Protein AF-A0A7W4W4F6-F1 (afdb_monomer)

Solvent-accessible surface area (backbone atoms only — not comparable to full-atom values): 4635 Å² total; per-residue (Å²): 130,80,73,75,70,57,24,86,75,54,52,72,67,59,54,52,51,36,55,49,47,50,52,52,51,45,52,54,49,47,56,51,44,53,49,54,53,50,48,52,69,75,44,78,86,58,58,67,69,61,53,49,52,53,50,52,52,46,52,52,50,54,53,48,50,52,53,51,52,52,50,47,50,54,24,50,52,47,40,73,74,106

Secondary structure (DSSP, 8-state):
------TTT--HHHHHHHHHHHHHHHHHHHHHHHHHHHHHHH-TT--HHHHHHHHHHHHHHHHHHHHHHHHHHHHHHHHHT-

Organism: NCBI:txid1524264

Radius of gyration: 16.69 Å; Cα contacts (8 Å, |Δi|>4): 51; chains: 1; bounding box: 40×14×44 Å

Nearest PDB structures (foldseek):
  4abm-assembly1_A  TM=8.552E-01  e=1.617E+00  Homo sapiens
  3lss-assembly1_A  TM=6.877E-01  e=2.971E+00  Trypanosoma brucei
  7ajd-assembly1_AL  TM=5.623E-01  e=2.971E+00  Bos taurus
  7nsu-assembly1_D  TM=6.575E-01  e=9.437E+00  Escherichia coli
  6yvd-assembly1_D  TM=5.904E-01  e=6.962E+0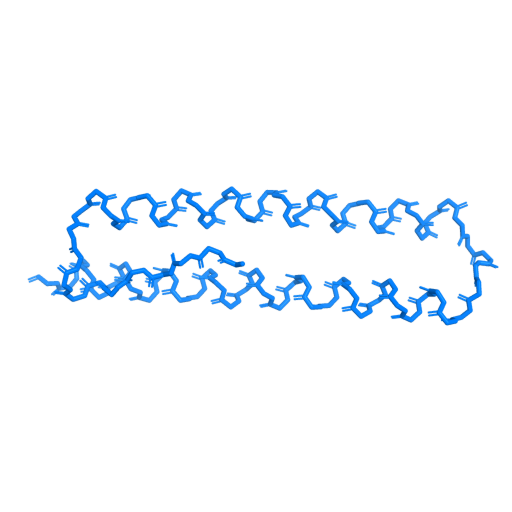0  Saccharomyces cerevisiae S288C

Foldseek 3Di:
DQDADALQPDDPVSLVVLVVVLVVLVVVLVVLLVVLVVCCVVCVPDDPVVVVVSVVSNVVSVVVSVVSVVRSVVSVVSNVVD

Structure (mmCIF, N/CA/C/O backbone):
data_AF-A0A7W4W4F6-F1
#
_entry.id   AF-A0A7W4W4F6-F1
#
loop_
_atom_site.group_PDB
_atom_site.id
_atom_site.type_symbol
_atom_site.label_atom_id
_atom_site.label_alt_id
_atom_site.label_comp_id
_atom_site.label_asym_id
_atom_site.label_entity_id
_atom_site.label_seq_id
_atom_site.pdbx_PDB_ins_code
_atom_site.Cartn_x
_atom_site.Cartn_y
_atom_site.Cartn_z
_atom_site.occupancy
_atom_site.B_iso_or_equiv
_atom_site.auth_seq_id
_atom_site.auth_comp_id
_atom_site.auth_asym_id
_atom_site.auth_atom_id
_atom_site.pdbx_PDB_model_num
ATOM 1 N N . MET A 1 1 ? 3.047 8.086 3.211 1.00 76.25 1 MET A N 1
ATOM 2 C CA . MET A 1 1 ? 2.352 6.841 3.601 1.00 76.25 1 MET A CA 1
ATOM 3 C C . MET A 1 1 ? 1.056 7.234 4.293 1.00 76.25 1 MET A C 1
ATOM 5 O O . MET A 1 1 ? 1.103 8.205 5.045 1.00 76.25 1 MET A O 1
ATOM 9 N N . PRO A 1 2 ? -0.075 6.571 4.004 1.00 85.00 2 PRO A N 1
ATOM 10 C CA . PRO A 1 2 ? -1.343 6.816 4.688 1.00 85.00 2 PRO A CA 1
ATOM 11 C C . PRO A 1 2 ? -1.200 6.620 6.202 1.00 85.00 2 PRO A C 1
ATOM 13 O O . PRO A 1 2 ? -0.427 5.776 6.655 1.00 85.00 2 PRO A O 1
ATOM 16 N N . ALA A 1 3 ? -1.935 7.416 6.975 1.00 90.25 3 ALA A N 1
ATOM 17 C CA . ALA A 1 3 ? -2.001 7.262 8.423 1.00 90.25 3 ALA A CA 1
ATOM 18 C C . ALA A 1 3 ? -2.857 6.041 8.786 1.00 90.25 3 ALA A C 1
ATOM 20 O O . ALA A 1 3 ? -3.923 5.841 8.199 1.00 90.25 3 ALA A O 1
ATOM 21 N N . VAL A 1 4 ? -2.402 5.260 9.767 1.00 94.75 4 VAL A N 1
ATOM 22 C CA . VAL A 1 4 ? -3.157 4.135 10.328 1.00 94.75 4 VAL A CA 1
ATOM 23 C C . VAL A 1 4 ? -3.701 4.565 11.695 1.00 94.75 4 VAL A C 1
ATOM 25 O O . VAL A 1 4 ? -2.902 4.868 12.582 1.00 94.75 4 VAL A O 1
ATOM 28 N N . PRO A 1 5 ? -5.029 4.684 11.862 1.00 95.38 5 PRO A N 1
ATOM 29 C CA . PRO A 1 5 ? -5.637 5.024 13.144 1.00 95.38 5 PRO A CA 1
ATOM 30 C C . PRO A 1 5 ? -5.604 3.831 14.111 1.00 95.38 5 PRO A C 1
ATOM 32 O O . PRO A 1 5 ? -5.605 2.685 13.679 1.00 95.38 5 PRO A O 1
ATOM 35 N N . ASP A 1 6 ? -5.624 4.117 15.412 1.00 96.44 6 ASP A N 1
ATOM 36 C CA . ASP A 1 6 ? -5.705 3.114 16.482 1.00 96.44 6 ASP A CA 1
ATOM 37 C C . ASP A 1 6 ? -7.131 2.547 16.588 1.00 96.44 6 ASP A C 1
ATOM 39 O O . ASP A 1 6 ? -8.078 3.262 16.930 1.00 96.44 6 ASP A O 1
ATOM 43 N N . GLY A 1 7 ? -7.286 1.251 16.319 1.00 96.00 7 GLY A N 1
ATOM 44 C CA . GLY A 1 7 ? -8.567 0.550 16.300 1.00 96.00 7 GLY A CA 1
ATOM 45 C C . GLY A 1 7 ? -9.245 0.443 17.665 1.00 96.00 7 GLY A C 1
ATOM 46 O O . GLY A 1 7 ? -10.456 0.233 17.735 1.00 96.00 7 GLY A O 1
ATOM 47 N N . SER A 1 8 ? -8.510 0.633 18.764 1.00 96.81 8 SER A N 1
ATOM 48 C CA . SER A 1 8 ? -9.090 0.616 20.110 1.00 96.81 8 SER A CA 1
ATOM 49 C C . SER A 1 8 ? -9.870 1.897 20.435 1.00 96.81 8 SER A C 1
ATOM 51 O O . SER A 1 8 ? -10.821 1.869 21.226 1.00 96.81 8 SER A O 1
ATOM 53 N N . THR A 1 9 ? -9.514 3.018 19.796 1.00 97.31 9 THR A N 1
ATOM 54 C CA . THR A 1 9 ? -10.051 4.352 20.104 1.00 97.31 9 THR A CA 1
ATOM 55 C C . THR A 1 9 ? -10.786 5.016 18.94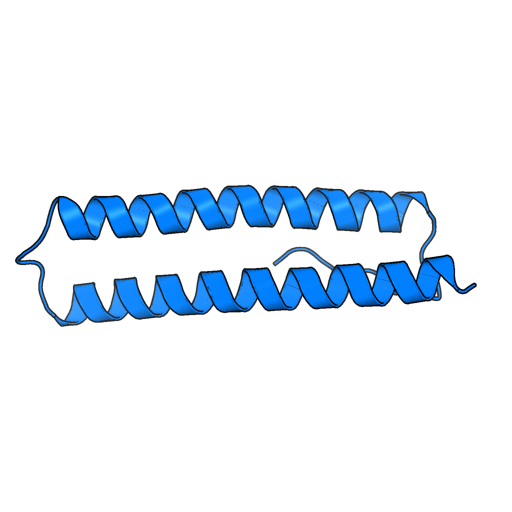3 1.00 97.31 9 THR A C 1
ATOM 57 O O . THR A 1 9 ? -11.711 5.793 19.192 1.00 97.31 9 THR A O 1
ATOM 60 N N . ALA A 1 10 ? -10.425 4.706 17.698 1.00 96.25 10 ALA A N 1
ATOM 61 C CA . ALA A 1 10 ? -11.010 5.310 16.509 1.00 96.25 10 ALA A CA 1
ATOM 62 C C . ALA A 1 10 ? -12.504 4.989 16.345 1.00 96.25 10 ALA A C 1
ATOM 64 O O . ALA A 1 10 ? -13.001 3.931 16.738 1.00 96.25 10 ALA A O 1
ATOM 65 N N . ASP A 1 11 ? -13.234 5.920 15.728 1.00 97.19 11 ASP A N 1
ATOM 66 C CA . ASP A 1 11 ? -14.616 5.683 15.328 1.00 97.19 11 ASP A CA 1
ATOM 67 C C . ASP A 1 11 ? -14.708 4.897 14.008 1.00 97.19 11 ASP A C 1
ATOM 69 O O . ASP A 1 11 ? -13.754 4.773 13.234 1.00 97.19 11 ASP A O 1
ATOM 73 N N . LYS A 1 12 ? -15.907 4.372 13.731 1.00 96.31 12 LYS A N 1
ATOM 74 C CA . LYS A 1 12 ? -16.181 3.567 12.533 1.00 96.31 12 LYS A CA 1
ATOM 75 C C . LYS A 1 12 ? -15.849 4.302 11.232 1.00 96.31 12 LYS A C 1
ATOM 77 O O . LYS A 1 12 ? -15.401 3.666 10.281 1.00 96.31 12 LYS A O 1
ATOM 82 N N . GLN A 1 13 ? -16.117 5.605 11.162 1.00 97.69 13 GLN A N 1
ATOM 83 C CA . GLN A 1 13 ? -15.898 6.374 9.940 1.00 97.69 13 GLN A CA 1
ATOM 84 C C . GLN A 1 13 ? -14.397 6.510 9.667 1.00 97.69 13 GLN A C 1
ATOM 86 O O . GLN A 1 13 ? -13.949 6.236 8.558 1.00 97.69 13 GLN A O 1
ATOM 91 N N . THR A 1 14 ? -13.622 6.799 10.708 1.00 97.62 14 THR A N 1
ATOM 92 C CA . THR A 1 14 ? -12.160 6.876 10.678 1.00 97.62 14 THR A CA 1
ATOM 93 C C . THR A 1 14 ? -11.537 5.548 10.243 1.00 97.62 14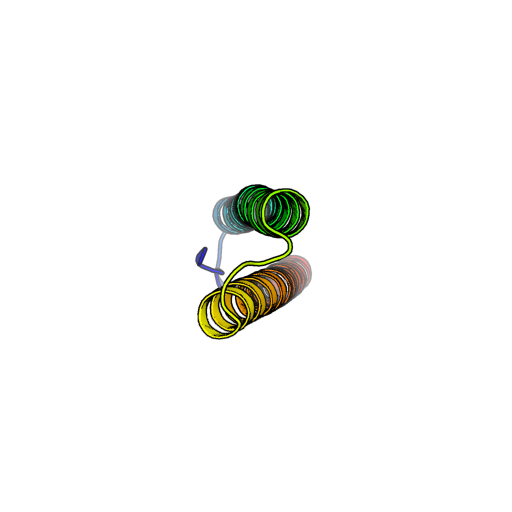 THR A C 1
ATOM 95 O O . THR A 1 14 ? -10.661 5.536 9.379 1.00 97.62 14 THR A O 1
ATOM 98 N N . MET A 1 15 ? -12.025 4.417 10.768 1.00 97.56 15 MET A N 1
ATOM 99 C CA . MET A 1 15 ? -11.555 3.087 10.353 1.00 97.56 15 MET A CA 1
ATOM 100 C C . MET A 1 15 ? -11.894 2.768 8.887 1.00 97.56 15 MET A C 1
ATOM 102 O O . MET A 1 15 ? -11.060 2.225 8.160 1.00 97.56 15 MET A O 1
ATOM 106 N N . LEU A 1 16 ? -13.095 3.132 8.421 1.00 96.94 16 LEU A N 1
ATOM 107 C CA . LEU A 1 16 ? -13.488 2.958 7.017 1.00 96.94 16 LEU A CA 1
ATOM 108 C C . LEU A 1 16 ? -12.638 3.811 6.071 1.00 96.94 16 LEU A C 1
ATOM 110 O O . LEU A 1 16 ? -12.243 3.337 5.004 1.00 96.94 16 LEU A O 1
ATOM 114 N N . ASP A 1 17 ? -12.347 5.051 6.453 1.00 97.12 17 ASP A N 1
ATOM 115 C CA . ASP A 1 17 ? -11.523 5.945 5.647 1.00 97.12 17 ASP A CA 1
ATOM 116 C C . ASP A 1 17 ? -10.062 5.485 5.625 1.00 97.12 17 ASP A C 1
ATOM 118 O O . ASP A 1 17 ? -9.435 5.517 4.570 1.00 97.12 17 ASP A O 1
ATOM 122 N N . ALA A 1 18 ? -9.539 4.936 6.726 1.00 96.00 18 ALA A N 1
ATOM 123 C CA . ALA A 1 18 ? -8.222 4.302 6.738 1.00 96.00 18 ALA A CA 1
ATOM 124 C C . ALA A 1 18 ? -8.132 3.112 5.770 1.00 96.00 18 ALA A C 1
ATOM 126 O O . ALA A 1 18 ? -7.166 3.005 5.012 1.00 96.00 18 ALA A O 1
ATOM 127 N N . TYR A 1 19 ? -9.160 2.259 5.728 1.00 96.25 19 TYR A N 1
ATOM 128 C CA . TYR A 1 19 ? -9.225 1.159 4.765 1.00 96.25 19 TYR A CA 1
ATOM 129 C C . TYR A 1 19 ? -9.257 1.655 3.311 1.00 96.25 19 TYR A C 1
ATOM 131 O O . TYR A 1 19 ? -8.557 1.113 2.454 1.00 96.25 19 TYR A O 1
ATOM 139 N N . ARG A 1 20 ? -10.034 2.706 3.017 1.00 97.31 20 ARG A N 1
ATOM 140 C CA . ARG A 1 20 ? -10.080 3.319 1.677 1.00 97.31 20 ARG A CA 1
ATOM 141 C C . ARG A 1 20 ? -8.731 3.912 1.285 1.00 97.31 20 ARG A C 1
ATOM 143 O O . ARG A 1 20 ? -8.203 3.558 0.239 1.00 97.31 20 ARG A O 1
ATOM 150 N N . ASN A 1 21 ? -8.125 4.699 2.170 1.00 96.56 21 ASN A N 1
ATOM 151 C CA . ASN A 1 21 ? -6.817 5.312 1.943 1.00 96.56 21 ASN A CA 1
ATOM 152 C C . ASN A 1 21 ? -5.718 4.261 1.716 1.00 96.56 21 ASN A C 1
ATOM 154 O O . ASN A 1 21 ? -4.826 4.464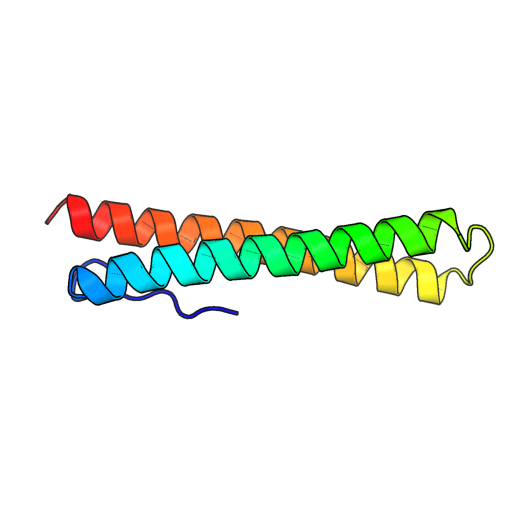 0.896 1.00 96.56 21 ASN A O 1
ATOM 158 N N . MET A 1 22 ? -5.779 3.119 2.410 1.00 97.06 22 MET A N 1
ATOM 159 C CA . MET A 1 22 ? -4.894 1.981 2.147 1.00 97.06 22 MET A CA 1
ATOM 160 C C . MET A 1 22 ? -5.081 1.433 0.727 1.00 97.06 22 MET A C 1
ATOM 162 O O . MET A 1 22 ? -4.093 1.164 0.046 1.00 97.06 22 MET A O 1
ATOM 166 N N . ARG A 1 23 ? -6.329 1.250 0.280 1.00 97.31 23 ARG A N 1
ATOM 167 C CA . ARG A 1 23 ? -6.639 0.738 -1.065 1.00 97.31 23 ARG A CA 1
ATOM 168 C C . ARG A 1 23 ? -6.184 1.702 -2.158 1.00 97.31 23 ARG A C 1
ATOM 170 O O . ARG A 1 23 ? -5.589 1.248 -3.133 1.00 97.31 23 ARG A O 1
ATOM 177 N N . ASP A 1 24 ? -6.403 2.997 -1.967 1.00 97.38 24 ASP A N 1
ATOM 178 C CA . ASP A 1 24 ? -5.961 4.032 -2.905 1.00 97.38 24 ASP A CA 1
ATOM 179 C C . ASP A 1 24 ? -4.430 4.070 -2.984 1.00 97.38 24 ASP A C 1
ATOM 181 O O . ASP A 1 24 ? -3.861 4.008 -4.073 1.00 97.38 24 ASP A O 1
ATOM 185 N N . TYR A 1 25 ? -3.750 4.019 -1.834 1.00 96.12 25 TYR A N 1
AT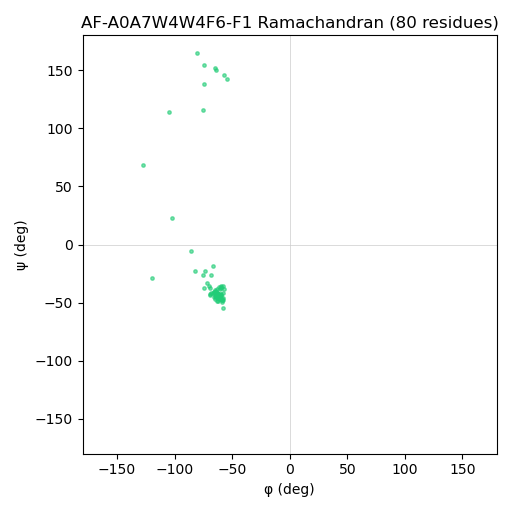OM 186 C CA . TYR A 1 25 ? -2.292 3.910 -1.784 1.00 96.12 25 TYR A CA 1
ATOM 187 C C . TYR A 1 25 ? -1.771 2.658 -2.508 1.00 96.12 25 TYR A C 1
ATOM 189 O O . TYR A 1 25 ? -0.786 2.738 -3.238 1.00 96.12 25 TYR A O 1
ATOM 197 N N . GLN A 1 26 ? -2.426 1.503 -2.344 1.00 96.38 26 GLN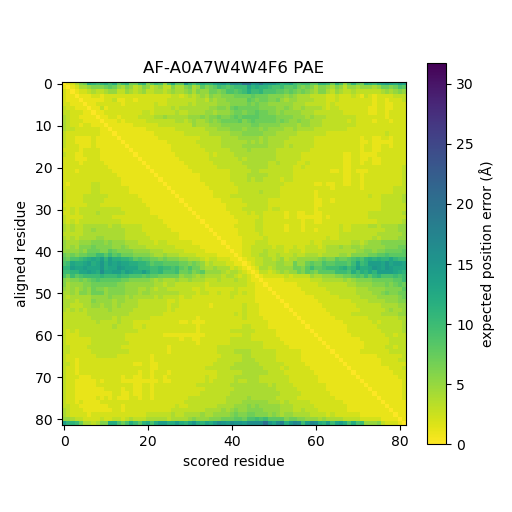 A N 1
ATOM 198 C CA . GLN A 1 26 ? -2.054 0.278 -3.061 1.00 96.38 26 GLN A CA 1
ATOM 199 C C . GLN A 1 26 ? -2.213 0.423 -4.579 1.00 96.38 26 GLN A C 1
ATOM 201 O O . GLN A 1 26 ? -1.377 -0.084 -5.323 1.00 96.38 26 GLN A O 1
ATOM 206 N N . ALA A 1 27 ? -3.256 1.114 -5.046 1.00 97.00 27 ALA A N 1
ATOM 207 C CA . ALA A 1 27 ? -3.480 1.347 -6.470 1.00 97.00 27 ALA A CA 1
ATOM 208 C C . ALA A 1 27 ? -2.431 2.298 -7.076 1.00 97.00 27 ALA A C 1
ATOM 210 O O . ALA A 1 27 ? -1.896 2.031 -8.157 1.00 97.00 27 ALA A O 1
ATOM 211 N N . GLU A 1 28 ? -2.091 3.378 -6.369 1.00 96.38 28 GLU A N 1
ATOM 212 C CA . GLU A 1 28 ? -1.024 4.301 -6.774 1.00 96.38 28 GLU A CA 1
ATOM 213 C C . GLU A 1 28 ? 0.342 3.608 -6.790 1.00 96.38 28 GLU A C 1
ATOM 215 O O . GLU A 1 28 ? 1.103 3.733 -7.751 1.00 96.38 28 GLU A O 1
ATOM 220 N N . ALA A 1 29 ? 0.638 2.831 -5.747 1.00 95.94 29 ALA A N 1
ATOM 221 C CA . ALA A 1 29 ? 1.874 2.075 -5.643 1.00 95.94 29 ALA A CA 1
ATOM 222 C C . ALA A 1 29 ? 1.993 1.030 -6.762 1.00 95.94 29 ALA A C 1
ATOM 224 O O . ALA A 1 29 ? 3.046 0.946 -7.388 1.00 95.94 29 ALA A O 1
ATOM 225 N N . GLN A 1 30 ? 0.916 0.306 -7.085 1.00 97.12 30 GLN A N 1
ATOM 226 C CA . GLN A 1 30 ? 0.911 -0.629 -8.212 1.00 97.12 30 GLN A CA 1
ATOM 227 C C . GLN A 1 30 ? 1.185 0.086 -9.541 1.00 97.12 30 GLN A C 1
ATOM 229 O O . GLN A 1 30 ? 2.035 -0.356 -10.304 1.00 97.12 30 GLN A O 1
ATOM 234 N N . SER A 1 31 ? 0.550 1.237 -9.776 1.00 97.44 31 SER A N 1
ATOM 235 C CA . SER A 1 31 ? 0.787 2.036 -10.988 1.00 97.44 31 SER A CA 1
ATOM 236 C C . SER A 1 31 ? 2.251 2.482 -11.112 1.00 97.44 31 SER A C 1
ATOM 238 O O . SER A 1 31 ? 2.810 2.536 -12.207 1.00 97.44 31 SER A O 1
ATOM 240 N N . PHE A 1 32 ? 2.900 2.790 -9.986 1.00 96.12 32 PHE A N 1
ATOM 241 C CA . PHE A 1 32 ? 4.326 3.107 -9.951 1.00 96.12 32 PHE A CA 1
ATOM 242 C C . PHE A 1 32 ? 5.211 1.890 -10.266 1.00 96.12 32 PHE A C 1
ATOM 244 O O . PHE A 1 32 ? 6.183 2.027 -11.012 1.00 96.12 32 PHE A O 1
ATOM 251 N N . LEU A 1 33 ? 4.883 0.708 -9.735 1.00 97.38 33 LEU A N 1
ATOM 252 C CA . LEU A 1 33 ? 5.602 -0.535 -10.045 1.00 97.38 33 LEU A CA 1
ATOM 253 C C . LEU A 1 33 ? 5.489 -0.881 -11.535 1.00 97.38 33 LEU A C 1
ATOM 255 O O . LEU A 1 33 ? 6.508 -1.144 -12.172 1.00 97.38 33 LEU A O 1
ATOM 259 N N . ASP A 1 34 ? 4.288 -0.765 -12.105 1.00 97.31 34 ASP A N 1
ATOM 260 C CA . ASP A 1 34 ? 4.039 -0.995 -13.531 1.00 97.31 34 ASP A CA 1
ATOM 261 C C . ASP A 1 34 ? 4.876 -0.043 -14.407 1.00 97.31 34 ASP A C 1
ATOM 263 O O . ASP A 1 34 ? 5.409 -0.438 -15.444 1.00 97.31 34 ASP A O 1
ATOM 267 N N . CYS A 1 35 ? 5.053 1.210 -13.969 1.00 96.38 35 CYS A N 1
ATOM 268 C CA . CYS A 1 35 ? 5.922 2.179 -14.637 1.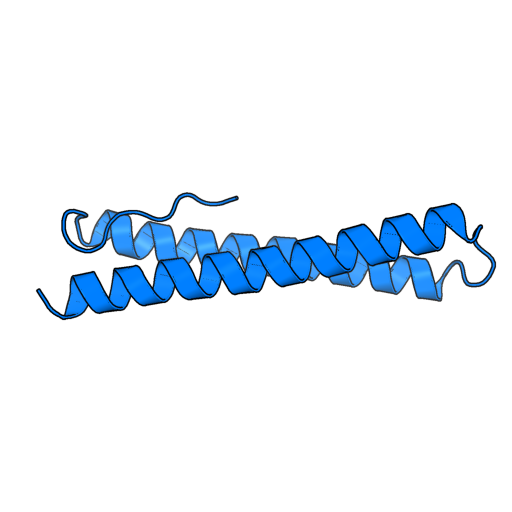00 96.38 35 CYS A CA 1
ATOM 269 C C . CYS A 1 35 ? 7.400 1.755 -14.603 1.00 96.38 35 CYS A C 1
ATOM 271 O O . CYS A 1 35 ? 8.085 1.813 -15.626 1.00 96.38 35 CYS A O 1
ATOM 273 N N . ILE A 1 36 ? 7.899 1.285 -13.453 1.00 94.50 36 ILE A N 1
ATOM 274 C CA . ILE A 1 36 ? 9.272 0.770 -13.345 1.00 94.50 36 ILE A CA 1
ATOM 275 C C . ILE A 1 36 ? 9.477 -0.431 -14.274 1.00 94.50 36 ILE A C 1
ATOM 277 O O . ILE A 1 36 ? 10.511 -0.519 -14.939 1.00 94.50 36 ILE A O 1
ATOM 281 N N . ASP A 1 37 ? 8.515 -1.347 -14.331 1.00 94.19 37 ASP A N 1
ATOM 282 C CA . ASP A 1 37 ? 8.618 -2.536 -15.173 1.00 94.19 37 ASP A CA 1
ATOM 283 C C . ASP A 1 37 ? 8.551 -2.189 -16.665 1.00 94.19 37 ASP A C 1
ATOM 285 O O . ASP A 1 37 ? 9.332 -2.727 -17.454 1.00 94.19 37 ASP A O 1
ATOM 289 N N . ALA A 1 38 ? 7.719 -1.215 -17.049 1.00 95.12 38 ALA A N 1
ATOM 290 C CA . ALA A 1 38 ? 7.708 -0.675 -18.405 1.00 95.12 38 ALA A CA 1
ATOM 291 C C . ALA A 1 38 ? 9.065 -0.057 -18.787 1.00 95.12 38 ALA A C 1
ATOM 293 O O . ALA A 1 38 ? 9.577 -0.348 -19.868 1.00 95.12 38 ALA A O 1
ATOM 294 N N . LEU A 1 39 ? 9.684 0.723 -17.890 1.00 92.62 39 LEU A N 1
ATOM 295 C CA . LEU A 1 39 ? 11.009 1.314 -18.115 1.00 92.62 39 LEU A CA 1
ATOM 296 C C . LEU A 1 39 ? 12.101 0.251 -18.270 1.00 92.62 39 LEU A C 1
ATOM 298 O O . LEU A 1 39 ? 12.947 0.365 -19.153 1.00 92.62 39 LEU A O 1
ATOM 302 N N . LYS A 1 40 ? 12.083 -0.803 -17.444 1.00 89.25 40 LYS A N 1
ATOM 303 C CA . LYS A 1 40 ? 13.022 -1.931 -17.575 1.00 89.25 40 LYS A CA 1
ATOM 304 C C . LYS A 1 40 ? 12.874 -2.646 -18.920 1.00 89.25 40 LYS A C 1
ATOM 306 O O . LYS A 1 40 ? 13.870 -3.089 -19.479 1.00 89.25 40 LYS A O 1
ATOM 311 N N . ALA A 1 41 ? 11.649 -2.761 -19.434 1.00 90.75 41 ALA A N 1
ATOM 312 C CA . ALA A 1 41 ? 11.390 -3.385 -20.727 1.00 90.75 41 ALA A CA 1
ATOM 313 C C . ALA A 1 41 ? 11.797 -2.491 -21.912 1.00 90.75 41 ALA A C 1
ATOM 315 O O . ALA A 1 41 ? 12.286 -3.004 -22.918 1.00 90.75 41 ALA A O 1
ATOM 316 N N . SER A 1 42 ? 11.599 -1.171 -21.812 1.00 93.19 42 SER A N 1
ATOM 317 C CA . SER A 1 42 ? 11.928 -0.224 -22.886 1.00 93.19 42 SER A CA 1
ATOM 318 C C . SER A 1 42 ? 13.403 0.181 -22.929 1.00 93.19 42 SER A C 1
ATOM 320 O O . SER A 1 42 ? 13.879 0.606 -23.979 1.00 93.19 42 SER A O 1
ATOM 322 N N . GLU A 1 43 ? 14.123 0.065 -21.811 1.00 92.25 43 GLU A N 1
ATOM 323 C CA . GLU A 1 43 ? 15.523 0.483 -21.665 1.00 92.25 43 GLU A CA 1
ATOM 324 C C . GLU A 1 43 ? 16.396 -0.662 -21.112 1.00 92.25 43 GLU A C 1
ATOM 326 O O . GLU A 1 43 ? 16.866 -0.594 -19.972 1.00 92.25 43 GLU A O 1
ATOM 331 N N . PRO A 1 44 ? 16.626 -1.734 -21.894 1.00 84.38 44 PRO A N 1
ATOM 332 C CA . PRO A 1 44 ? 17.351 -2.913 -21.415 1.00 84.38 44 PRO A CA 1
ATOM 333 C C . PRO A 1 44 ? 18.841 -2.653 -21.138 1.00 84.38 44 PRO A C 1
ATOM 335 O O . PRO A 1 44 ? 19.422 -3.327 -20.292 1.00 84.38 44 PRO A O 1
ATOM 338 N N . ASP A 1 45 ? 19.442 -1.664 -21.809 1.00 92.31 45 ASP A N 1
ATOM 339 C CA . ASP A 1 45 ? 20.877 -1.346 -21.730 1.00 92.31 45 ASP A CA 1
ATOM 340 C C . ASP A 1 45 ? 21.174 -0.118 -20.846 1.00 92.31 45 ASP A C 1
ATOM 342 O O . ASP A 1 45 ? 22.181 0.570 -21.026 1.00 92.31 45 ASP A O 1
ATOM 346 N N . VAL A 1 46 ? 20.269 0.210 -19.919 1.00 92.19 46 VAL A N 1
ATOM 347 C CA . VAL A 1 46 ? 20.459 1.327 -18.987 1.00 92.19 46 VAL A CA 1
ATOM 348 C C . VAL A 1 46 ? 21.648 1.072 -18.052 1.00 92.19 46 VAL A C 1
ATOM 350 O O . VAL A 1 46 ? 21.981 -0.072 -17.742 1.00 92.19 46 VAL A O 1
ATOM 353 N N . ASP A 1 47 ? 22.281 2.148 -17.582 1.00 95.12 47 ASP A N 1
ATOM 354 C CA . ASP A 1 47 ? 23.385 2.063 -16.627 1.00 95.12 47 ASP A CA 1
ATOM 355 C C . ASP A 1 47 ? 22.998 1.255 -15.371 1.00 95.12 47 ASP A C 1
ATOM 357 O O . ASP A 1 47 ? 21.874 1.342 -14.864 1.00 95.12 47 ASP A O 1
ATOM 361 N N . VAL A 1 48 ? 23.949 0.468 -14.861 1.00 90.94 48 VAL A N 1
ATOM 362 C CA . VAL A 1 48 ? 23.761 -0.394 -13.686 1.00 90.94 48 VAL A CA 1
ATOM 363 C C . VAL A 1 48 ? 23.335 0.411 -12.457 1.00 90.94 48 VAL A C 1
ATOM 365 O O . VAL A 1 48 ? 22.516 -0.074 -11.678 1.00 90.94 48 VAL A O 1
ATOM 368 N N . GLU A 1 49 ? 23.841 1.631 -12.279 1.00 94.75 49 GLU A N 1
ATOM 369 C CA . GLU A 1 49 ? 23.457 2.511 -11.174 1.00 94.75 49 GLU A CA 1
ATOM 370 C C . GLU A 1 49 ? 21.961 2.850 -11.239 1.00 94.75 49 GLU A C 1
ATOM 372 O O . GLU A 1 49 ? 21.235 2.652 -10.264 1.00 94.75 49 GLU A O 1
ATOM 377 N N . ILE A 1 50 ? 21.462 3.217 -12.423 1.00 93.50 50 ILE A N 1
ATOM 378 C CA . ILE A 1 50 ? 20.037 3.502 -12.652 1.00 93.50 50 ILE A CA 1
ATOM 379 C C . ILE A 1 50 ? 19.189 2.238 -12.450 1.00 93.50 50 ILE A C 1
ATOM 381 O O . ILE A 1 50 ? 18.093 2.294 -11.882 1.00 93.50 50 ILE A O 1
ATOM 385 N N . LEU A 1 51 ? 19.677 1.072 -12.886 1.00 91.50 51 LEU A N 1
ATOM 386 C CA . LEU A 1 51 ? 18.986 -0.199 -12.666 1.00 91.50 51 LEU A CA 1
ATOM 387 C C . LEU A 1 51 ? 18.863 -0.525 -11.167 1.00 91.50 51 LEU A C 1
ATOM 389 O O . LEU A 1 51 ? 17.796 -0.954 -10.718 1.00 91.50 51 LEU A O 1
ATOM 393 N N . LEU A 1 52 ? 19.926 -0.298 -10.391 1.00 94.06 52 LEU A N 1
ATOM 394 C CA . LEU A 1 52 ? 19.931 -0.488 -8.939 1.00 94.06 52 LEU A CA 1
ATOM 395 C C . LEU A 1 52 ? 18.990 0.494 -8.235 1.00 94.06 52 LEU A C 1
ATOM 397 O O . LEU A 1 52 ? 18.249 0.086 -7.341 1.00 94.06 52 LEU A O 1
ATOM 401 N N . GLU A 1 53 ? 18.951 1.759 -8.654 1.00 94.44 53 GLU A N 1
ATOM 402 C CA . GLU A 1 53 ? 17.989 2.741 -8.141 1.00 94.44 53 GLU A CA 1
ATOM 403 C C . GLU A 1 53 ? 16.540 2.301 -8.383 1.00 94.44 53 GLU A C 1
ATOM 405 O O . GLU A 1 53 ? 15.724 2.313 -7.456 1.00 94.44 53 GLU A O 1
ATOM 410 N N . ARG A 1 54 ? 16.226 1.841 -9.603 1.00 93.88 54 ARG A N 1
ATOM 411 C CA . ARG A 1 54 ? 14.900 1.309 -9.962 1.00 93.88 54 ARG A CA 1
ATOM 412 C C . ARG A 1 54 ? 14.538 0.086 -9.123 1.00 93.88 54 ARG A C 1
ATOM 414 O O . ARG A 1 54 ? 13.411 -0.008 -8.641 1.00 93.88 54 ARG A O 1
ATOM 421 N N . LEU A 1 55 ? 15.478 -0.839 -8.921 1.00 93.81 55 LEU A N 1
ATOM 422 C CA . LEU A 1 55 ? 15.270 -2.026 -8.087 1.00 93.81 55 LEU A CA 1
ATOM 423 C C . LEU A 1 55 ? 15.012 -1.652 -6.620 1.00 93.81 55 LEU A C 1
ATOM 425 O O . LEU A 1 55 ? 14.071 -2.160 -6.013 1.00 93.81 55 LEU A O 1
ATOM 429 N N . ASN A 1 56 ? 15.796 -0.729 -6.064 1.00 95.94 56 ASN A N 1
ATOM 430 C CA . ASN A 1 56 ? 15.617 -0.249 -4.694 1.00 95.94 56 ASN A CA 1
ATOM 431 C C . ASN A 1 56 ? 14.269 0.463 -4.514 1.00 95.94 56 ASN A C 1
ATOM 433 O O . ASN A 1 56 ? 13.582 0.249 -3.514 1.00 95.94 56 ASN A O 1
ATOM 437 N N . ALA A 1 57 ? 13.866 1.283 -5.488 1.00 95.06 57 ALA A N 1
ATOM 438 C CA . ALA A 1 57 ? 12.565 1.939 -5.480 1.00 95.06 57 ALA A CA 1
ATOM 439 C C . ALA A 1 57 ? 11.416 0.922 -5.538 1.00 95.06 57 ALA A C 1
ATOM 441 O O . ALA A 1 57 ? 10.470 1.045 -4.763 1.00 95.06 57 ALA A O 1
ATOM 442 N N . TYR A 1 58 ? 11.529 -0.094 -6.398 1.00 96.25 58 TYR A N 1
ATOM 443 C CA . TYR A 1 58 ? 10.558 -1.182 -6.507 1.00 96.25 58 TYR A CA 1
ATOM 444 C C . TYR A 1 58 ? 10.397 -1.918 -5.169 1.00 96.25 58 TYR A C 1
ATOM 446 O O . TYR A 1 58 ? 9.292 -1.995 -4.633 1.00 96.25 58 TYR A O 1
ATOM 454 N N . ASN A 1 59 ? 11.507 -2.395 -4.594 1.00 96.56 59 ASN A N 1
ATOM 455 C CA . ASN A 1 59 ? 11.499 -3.162 -3.345 1.00 96.56 59 ASN A CA 1
ATOM 456 C C . ASN A 1 59 ? 10.885 -2.358 -2.197 1.00 96.56 59 ASN A C 1
ATOM 458 O O . ASN A 1 59 ? 9.968 -2.833 -1.532 1.00 96.56 59 ASN A O 1
ATOM 462 N N . ARG A 1 60 ? 11.311 -1.101 -2.027 1.00 96.75 60 ARG A N 1
ATOM 463 C CA . ARG A 1 60 ? 10.771 -0.214 -0.992 1.00 96.75 60 ARG A CA 1
ATOM 464 C C . ARG A 1 60 ? 9.268 0.024 -1.158 1.00 96.75 60 ARG A C 1
ATOM 466 O O . ARG A 1 60 ? 8.549 0.114 -0.166 1.00 96.75 60 ARG A O 1
ATOM 473 N N . THR A 1 61 ? 8.781 0.162 -2.390 1.00 96.31 61 THR A N 1
ATOM 474 C CA . THR A 1 61 ? 7.345 0.341 -2.643 1.00 96.31 61 THR A CA 1
ATOM 475 C C . THR A 1 61 ? 6.559 -0.910 -2.253 1.00 96.31 61 THR A C 1
ATOM 477 O O . THR A 1 61 ? 5.565 -0.790 -1.538 1.00 96.31 61 THR A O 1
ATOM 480 N N . VAL A 1 62 ? 7.034 -2.100 -2.631 1.00 96.69 62 VAL A N 1
ATOM 481 C CA . VAL A 1 62 ? 6.412 -3.378 -2.239 1.00 96.69 62 VAL A CA 1
ATOM 482 C C . VAL A 1 62 ? 6.401 -3.553 -0.717 1.00 96.69 62 VAL A C 1
ATOM 484 O O . VAL A 1 62 ? 5.361 -3.873 -0.142 1.00 96.69 62 VAL A O 1
ATOM 487 N N . GLU A 1 63 ? 7.525 -3.289 -0.049 1.00 96.56 63 GLU A N 1
ATOM 488 C CA . GLU A 1 63 ? 7.640 -3.379 1.412 1.00 96.56 63 GLU A CA 1
ATOM 489 C C . GLU A 1 63 ? 6.665 -2.432 2.124 1.00 96.56 63 GLU A C 1
ATOM 491 O O . GLU A 1 63 ? 5.989 -2.824 3.078 1.00 96.56 63 GLU A O 1
ATOM 496 N N . ASN A 1 64 ? 6.536 -1.195 1.637 1.00 95.75 64 ASN A N 1
ATOM 497 C CA . ASN A 1 64 ? 5.601 -0.228 2.205 1.00 95.75 64 ASN A CA 1
ATOM 498 C C . ASN A 1 64 ? 4.140 -0.651 2.008 1.00 95.75 64 ASN A C 1
ATOM 500 O O . ASN A 1 64 ? 3.343 -0.507 2.937 1.00 95.75 64 ASN A O 1
ATOM 504 N N . MET A 1 65 ? 3.784 -1.184 0.832 1.00 95.75 65 MET A N 1
ATOM 505 C CA . MET A 1 65 ? 2.436 -1.702 0.567 1.00 95.75 65 MET A C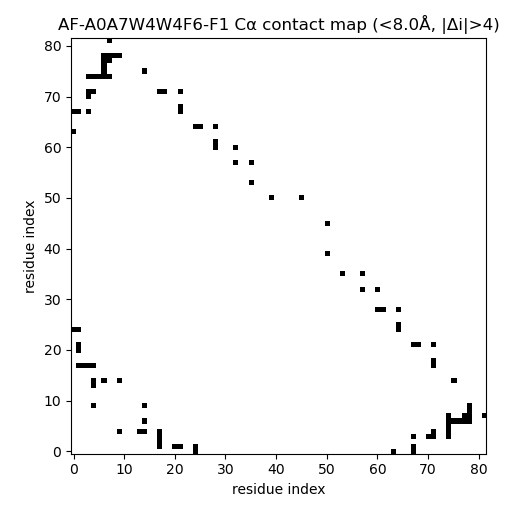A 1
ATOM 506 C C . MET A 1 65 ? 2.058 -2.821 1.541 1.00 95.75 65 MET A C 1
ATOM 508 O O . MET A 1 65 ? 0.968 -2.778 2.116 1.00 95.75 65 MET A O 1
ATOM 512 N N . ASP A 1 66 ? 2.947 -3.798 1.746 1.00 95.75 66 ASP A N 1
ATOM 513 C CA . ASP A 1 66 ? 2.712 -4.907 2.678 1.00 95.75 66 ASP A CA 1
ATOM 514 C C . ASP A 1 66 ? 2.614 -4.402 4.124 1.00 95.75 66 ASP A C 1
ATOM 516 O O . ASP A 1 66 ? 1.661 -4.719 4.837 1.00 95.75 66 ASP A O 1
ATOM 520 N N . SER A 1 67 ? 3.544 -3.537 4.536 1.00 96.75 67 SER A N 1
ATOM 521 C CA . SER A 1 67 ? 3.579 -2.972 5.888 1.00 96.75 67 SER A CA 1
ATOM 522 C C . SER A 1 67 ? 2.297 -2.212 6.239 1.00 96.75 67 SER A C 1
ATOM 524 O O . SER A 1 67 ? 1.682 -2.487 7.271 1.00 96.75 67 SER A O 1
ATOM 526 N N . ILE A 1 68 ? 1.841 -1.304 5.369 1.00 96.12 68 ILE A N 1
ATOM 527 C CA . ILE A 1 68 ? 0.600 -0.545 5.589 1.00 96.12 68 ILE A CA 1
ATOM 528 C C . ILE A 1 68 ? -0.602 -1.482 5.603 1.00 96.12 68 ILE A C 1
ATOM 530 O O . ILE A 1 68 ? -1.468 -1.347 6.465 1.00 96.12 68 ILE A O 1
ATOM 534 N N . SER A 1 69 ? -0.649 -2.443 4.676 1.00 96.06 69 SER A N 1
ATOM 535 C CA . SER A 1 69 ? -1.749 -3.401 4.612 1.00 96.06 69 SER A CA 1
ATOM 536 C C . SER A 1 69 ? -1.887 -4.163 5.924 1.00 96.06 69 SER A C 1
ATOM 538 O O . SER A 1 69 ? -2.980 -4.233 6.482 1.00 96.06 69 SER A O 1
ATOM 540 N N . ARG A 1 70 ? -0.780 -4.687 6.460 1.00 97.44 70 ARG A N 1
ATOM 541 C CA . ARG A 1 70 ? -0.782 -5.416 7.734 1.00 97.44 70 ARG A CA 1
ATOM 542 C C . ARG A 1 70 ? -1.213 -4.541 8.903 1.00 97.44 70 ARG A C 1
ATOM 544 O O . ARG A 1 70 ? -2.019 -4.991 9.708 1.00 97.44 70 ARG A O 1
ATOM 551 N N . GLN A 1 71 ? -0.712 -3.309 8.979 1.00 97.75 71 GLN A N 1
ATOM 552 C CA . GLN A 1 71 ? -1.068 -2.379 10.052 1.00 97.75 71 GLN A CA 1
ATOM 553 C C . GLN A 1 71 ? -2.566 -2.052 10.041 1.00 97.75 71 GLN A C 1
ATOM 555 O O . GLN A 1 71 ? -3.229 -2.185 11.061 1.00 97.75 71 GLN A O 1
ATOM 560 N N . VAL A 1 72 ? -3.127 -1.704 8.880 1.00 97.38 72 VAL A N 1
ATOM 561 C CA . VAL A 1 72 ? -4.556 -1.372 8.754 1.00 97.38 72 VAL A CA 1
ATOM 562 C C . VAL A 1 72 ? -5.442 -2.567 9.103 1.00 97.38 72 VAL A C 1
ATOM 564 O O . VAL A 1 72 ? -6.440 -2.396 9.797 1.00 97.38 72 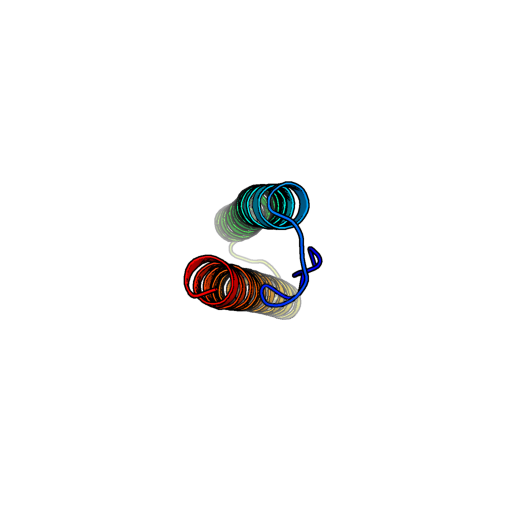VAL A O 1
ATOM 567 N N . HIS A 1 73 ? -5.085 -3.777 8.662 1.00 97.56 73 HIS A N 1
ATOM 568 C CA . HIS A 1 73 ? -5.849 -4.978 9.012 1.00 97.56 73 HIS A CA 1
ATOM 569 C C . HIS A 1 73 ? -5.765 -5.298 10.507 1.00 97.56 73 HIS A C 1
ATOM 571 O O . HIS A 1 73 ? -6.793 -5.593 11.105 1.00 97.56 73 HIS A O 1
ATOM 577 N N . ALA A 1 74 ? -4.586 -5.174 11.123 1.00 98.12 74 ALA A N 1
ATOM 578 C CA . ALA A 1 74 ? -4.430 -5.387 12.560 1.00 98.12 74 ALA A CA 1
ATOM 579 C C . ALA A 1 74 ? -5.308 -4.425 13.380 1.00 98.12 74 ALA A C 1
ATOM 581 O O . ALA A 1 74 ? -5.979 -4.844 14.319 1.00 98.12 74 ALA A O 1
ATOM 582 N N . GLU A 1 75 ? -5.364 -3.149 12.995 1.00 98.00 75 GLU A N 1
ATOM 583 C CA . GLU A 1 75 ? -6.211 -2.170 13.683 1.00 98.00 75 GLU A CA 1
ATOM 584 C C . GLU A 1 75 ? -7.706 -2.390 13.406 1.00 98.00 75 GLU A C 1
ATOM 586 O O . GLU A 1 75 ? -8.538 -2.192 14.291 1.00 98.00 75 GLU A O 1
ATOM 591 N N . LEU A 1 76 ? -8.079 -2.868 12.214 1.00 97.19 76 LEU A N 1
ATOM 592 C CA . LEU A 1 76 ? -9.456 -3.290 11.933 1.00 97.19 76 LEU A CA 1
ATOM 593 C C . LEU A 1 76 ? -9.875 -4.493 12.784 1.00 97.19 76 LEU A C 1
ATOM 595 O O . LEU A 1 76 ? -11.003 -4.518 13.275 1.00 97.19 76 LEU A O 1
ATOM 599 N N . ASP A 1 77 ? -8.985 -5.464 12.988 1.00 97.81 77 ASP A N 1
ATOM 600 C CA . ASP A 1 77 ? -9.239 -6.609 13.864 1.00 97.81 77 ASP A CA 1
ATOM 601 C C . ASP A 1 77 ? -9.425 -6.151 15.317 1.00 97.81 77 ASP A C 1
ATOM 603 O O . ASP A 1 77 ? -10.393 -6.553 15.967 1.00 97.81 77 ASP A O 1
ATOM 607 N N . THR A 1 78 ? -8.571 -5.238 15.798 1.00 97.94 78 THR A N 1
ATOM 608 C CA . THR A 1 78 ? -8.716 -4.600 17.118 1.00 97.94 78 THR A CA 1
ATOM 609 C C . THR A 1 78 ? -10.062 -3.885 17.255 1.00 97.94 78 THR A C 1
ATOM 611 O O . THR A 1 78 ? -10.756 -4.072 18.254 1.00 97.94 78 THR A O 1
ATOM 614 N N . PHE A 1 79 ? -10.468 -3.107 16.247 1.00 97.44 79 PHE A N 1
ATOM 615 C CA . PHE A 1 79 ? -11.752 -2.402 16.241 1.00 97.44 79 PHE A CA 1
ATOM 616 C C . PHE A 1 79 ? -12.950 -3.362 16.269 1.00 97.44 79 PHE A C 1
ATOM 618 O O . PHE A 1 79 ? -13.915 -3.123 16.991 1.00 97.44 79 PHE A O 1
ATOM 625 N N . ASN A 1 80 ? -12.896 -4.456 15.504 1.00 94.56 80 ASN A N 1
ATOM 626 C CA . ASN A 1 80 ? -13.984 -5.435 15.413 1.00 94.56 80 ASN A CA 1
ATOM 627 C C . ASN A 1 80 ? -14.120 -6.316 16.665 1.00 94.56 80 ASN A C 1
ATOM 629 O O . ASN A 1 80 ? -15.184 -6.893 16.885 1.00 94.56 80 ASN A O 1
ATOM 633 N N . ALA A 1 81 ? -13.052 -6.456 17.453 1.00 96.75 81 ALA A N 1
ATOM 634 C CA . ALA A 1 81 ? -13.042 -7.235 18.690 1.00 96.75 81 ALA A CA 1
ATOM 635 C C . ALA A 1 81 ? -13.530 -6.450 19.926 1.00 96.75 81 ALA A C 1
ATOM 637 O O . ALA A 1 81 ? -13.641 -7.036 21.006 1.00 96.75 81 ALA A O 1
ATOM 638 N N . ARG A 1 82 ? -13.789 -5.146 19.780 1.00 88.94 82 ARG A N 1
ATOM 639 C CA . ARG A 1 82 ? -14.308 -4.259 20.829 1.00 88.94 82 ARG A CA 1
ATOM 640 C C . ARG A 1 82 ? -15.806 -4.448 21.065 1.00 88.94 82 ARG A C 1
ATOM 642 O O . ARG A 1 82 ? -16.198 -4.392 22.253 1.00 88.94 82 ARG A O 1
#

Sequence (82 aa):
MPAVPDGSTADKQTMLDAYRNMRDYQAEAQSFLDCIDALKASEPDVDVEILLERLNAYNRTVENMDSISRQVHAELDTFNAR

pLDDT: mean 95.15, std 3.4, range [76.25, 98.12]

Mean predicted aligned error: 3.15 Å